Protein AF-A0A933A261-F1 (afdb_monomer)

Sequence (136 aa):
MDALQLHRTLWFLGVGMAVNLIASVWAYAAHLRGRNTLGPYFWALVTLGQAIVLIQVALGVSLILGGLRPKSWLHYLYGGLTFLAMMAQYGLRPGGAVRVMVSKGRGLREPLVLALLCLFLVGLLARAYTTGRVGR

Mean predicted aligned error: 3.9 Å

Radius of gyration: 16.1 Å; Cα contacts (8 Å, |Δi|>4): 147; chains: 1; bounding box: 45×22×48 Å

Secondary structure (DSSP, 8-state):
--HHHHHHHHHHHHHHHHHHHHHHHHHHHHHHTT-SS--HHHHHHHHHHHHHHHHHHHHHHHHHHTT-EESSTHHHHHHHHHHHHHHHHHHTSTT-HHHHHHHTTT---HHHHHHHHHHHHHHHHHHHHHH-SEE-

pLDDT: mean 92.44, std 8.49, range [48.56, 98.81]

Nearest PDB structures (foldseek):
  8tn1-assembly1_B  TM=6.085E-01  e=4.521E-01  synthetic construct
  5j7y-assembly1_BC  TM=5.291E-01  e=1.069E+00  Ovis aries
  7e1v-assembly1_G  TM=5.103E-01  e=2.037E+00  Mycolicibacterium smegmatis MC2 51
  7jrp-assembly1_c  TM=5.506E-01  e=2.149E+00  Vigna radiata

Structure (mmCIF, N/CA/C/O backbone):
data_AF-A0A933A261-F1
#
_entry.id   AF-A0A933A261-F1
#
loop_
_atom_site.group_PDB
_atom_site.id
_atom_site.type_symbol
_atom_site.label_atom_id
_atom_site.label_alt_id
_atom_site.label_comp_id
_atom_site.label_asym_id
_atom_site.label_entity_id
_atom_site.label_seq_id
_atom_site.pdbx_PDB_ins_code
_atom_site.Cartn_x
_atom_site.Cartn_y
_atom_site.Cartn_z
_atom_site.occupancy
_atom_site.B_iso_or_equiv
_atom_site.auth_seq_id
_atom_site.auth_comp_id
_atom_site.auth_asym_id
_atom_site.auth_atom_id
_atom_site.pdbx_PDB_model_num
ATOM 1 N N . MET A 1 1 ? 16.536 1.521 -21.306 1.00 71.12 1 MET A N 1
ATOM 2 C CA . MET A 1 1 ? 16.381 2.018 -19.923 1.00 71.12 1 MET A CA 1
ATOM 3 C C . MET A 1 1 ? 17.743 2.489 -19.459 1.00 71.12 1 MET A C 1
ATOM 5 O O . MET A 1 1 ? 18.676 1.696 -19.523 1.00 71.12 1 MET A O 1
ATOM 9 N N . ASP A 1 2 ? 17.870 3.757 -19.080 1.00 82.06 2 ASP A N 1
ATOM 10 C CA . ASP A 1 2 ? 19.123 4.295 -18.541 1.00 82.06 2 ASP A CA 1
ATOM 11 C C . ASP A 1 2 ? 19.282 3.966 -17.039 1.00 82.06 2 ASP A C 1
ATOM 13 O O . ASP A 1 2 ? 18.360 3.466 -16.381 1.00 82.06 2 ASP A O 1
ATOM 17 N N . ALA A 1 3 ? 20.477 4.208 -16.491 1.00 82.50 3 ALA A N 1
ATOM 18 C CA . ALA A 1 3 ? 20.788 3.906 -15.092 1.00 82.50 3 ALA A CA 1
ATOM 19 C C . ALA A 1 3 ? 19.940 4.730 -14.101 1.00 82.50 3 ALA A C 1
ATOM 21 O O . ALA A 1 3 ? 19.584 4.239 -13.027 1.00 82.50 3 ALA A O 1
ATOM 22 N N . LEU A 1 4 ? 19.572 5.958 -14.474 1.00 83.38 4 LEU A N 1
ATOM 23 C CA . LEU A 1 4 ? 18.785 6.862 -13.639 1.00 83.38 4 LEU A CA 1
ATOM 24 C C . LEU A 1 4 ? 17.337 6.372 -13.494 1.00 83.38 4 LEU A C 1
ATOM 26 O O . LEU A 1 4 ? 16.785 6.355 -12.392 1.00 83.38 4 LEU A O 1
ATOM 30 N N . GLN A 1 5 ? 16.720 5.929 -14.586 1.00 80.81 5 GLN A N 1
ATOM 31 C CA . GLN A 1 5 ? 15.364 5.390 -14.615 1.00 80.81 5 GLN A CA 1
ATOM 32 C C . GLN A 1 5 ? 15.268 4.067 -13.847 1.00 80.81 5 GLN A C 1
ATOM 34 O O . GLN A 1 5 ? 14.297 3.850 -13.112 1.00 80.81 5 GLN A O 1
ATOM 39 N N . LEU A 1 6 ? 16.296 3.217 -13.944 1.00 82.56 6 LEU A N 1
ATOM 40 C CA . LEU A 1 6 ? 16.408 2.010 -13.125 1.00 82.56 6 LEU A CA 1
ATOM 41 C C . LEU A 1 6 ? 16.482 2.357 -11.633 1.00 82.56 6 LEU A C 1
ATOM 43 O O . LEU A 1 6 ? 15.697 1.831 -10.844 1.00 82.56 6 LEU A O 1
ATOM 47 N N . HIS A 1 7 ? 17.386 3.266 -11.257 1.00 85.00 7 HIS A N 1
ATOM 48 C CA . HIS A 1 7 ? 17.560 3.699 -9.871 1.00 85.00 7 HIS A CA 1
ATOM 49 C C . HIS A 1 7 ? 16.259 4.266 -9.286 1.00 85.00 7 HIS A C 1
ATOM 51 O O . HIS A 1 7 ? 15.830 3.837 -8.215 1.00 85.00 7 HIS A O 1
ATOM 57 N N . ARG A 1 8 ? 15.568 5.148 -10.024 1.00 85.75 8 ARG A N 1
ATOM 58 C CA . ARG A 1 8 ? 14.262 5.698 -9.623 1.00 85.75 8 ARG A CA 1
ATOM 59 C C . ARG A 1 8 ? 13.223 4.601 -9.401 1.00 85.75 8 ARG A C 1
ATOM 61 O O . ARG A 1 8 ? 12.540 4.609 -8.382 1.00 85.75 8 ARG A O 1
ATOM 68 N N . THR A 1 9 ? 13.112 3.649 -10.326 1.00 85.12 9 THR A N 1
ATOM 69 C CA . THR A 1 9 ? 12.125 2.560 -10.232 1.00 85.12 9 THR A CA 1
ATOM 70 C C . THR A 1 9 ? 12.384 1.676 -9.013 1.00 85.12 9 THR A C 1
ATOM 72 O O . THR A 1 9 ? 11.455 1.373 -8.264 1.00 85.12 9 THR A O 1
ATOM 75 N N . LEU A 1 10 ? 13.645 1.308 -8.770 1.00 88.38 10 LEU A N 1
ATOM 76 C CA . LEU A 1 10 ? 14.040 0.522 -7.598 1.00 88.38 10 LEU A CA 1
ATOM 77 C C . LEU A 1 10 ? 13.803 1.281 -6.288 1.00 88.38 10 LEU A C 1
ATOM 79 O O . LEU A 1 10 ? 13.337 0.688 -5.316 1.00 88.38 10 LEU A O 1
ATOM 83 N N . TRP A 1 11 ? 14.071 2.588 -6.274 1.00 92.06 11 TRP A N 1
ATOM 84 C CA . TRP A 1 11 ? 13.821 3.437 -5.114 1.00 92.06 11 TRP A CA 1
ATOM 85 C C . TRP A 1 11 ? 12.331 3.484 -4.762 1.00 92.06 11 TRP A C 1
ATOM 87 O O . TRP A 1 11 ? 11.951 3.144 -3.643 1.00 92.06 11 TRP A O 1
ATOM 97 N N . PHE A 1 12 ? 11.464 3.816 -5.725 1.00 92.88 12 PHE A N 1
ATOM 98 C CA . PHE A 1 12 ? 10.016 3.862 -5.489 1.00 92.88 12 PHE A CA 1
ATOM 99 C C . PHE A 1 12 ? 9.433 2.496 -5.117 1.00 92.88 12 PHE A C 1
ATOM 101 O O . PHE A 1 12 ? 8.526 2.435 -4.285 1.00 92.88 12 PHE A O 1
ATOM 108 N N . LEU A 1 13 ? 9.956 1.406 -5.684 1.00 93.12 13 LEU A N 1
ATOM 109 C CA . LEU A 1 13 ? 9.589 0.047 -5.289 1.00 93.12 13 LEU A CA 1
ATOM 110 C C . LEU A 1 13 ? 9.919 -0.210 -3.812 1.00 93.12 13 LEU A C 1
ATOM 112 O O . LEU A 1 13 ? 9.039 -0.613 -3.049 1.00 93.12 13 LEU A O 1
ATOM 116 N N . GLY A 1 14 ? 11.168 0.044 -3.409 1.00 95.56 14 GLY A N 1
ATOM 117 C CA . GLY A 1 14 ? 11.639 -0.191 -2.045 1.00 95.56 14 GLY A CA 1
ATOM 118 C C . GLY A 1 14 ? 10.886 0.649 -1.014 1.00 95.56 14 GLY A C 1
ATOM 119 O O . GLY A 1 14 ? 10.399 0.111 -0.019 1.00 95.56 14 GLY A O 1
ATOM 120 N N . VAL A 1 15 ? 10.706 1.946 -1.283 1.00 96.81 15 VAL A N 1
ATOM 121 C CA . VAL A 1 15 ? 9.936 2.842 -0.405 1.00 96.81 15 VAL A CA 1
ATOM 122 C C . VAL A 1 15 ? 8.471 2.403 -0.336 1.00 96.81 15 VAL A C 1
ATOM 124 O O . VAL A 1 15 ? 7.903 2.343 0.753 1.00 96.81 15 VAL A O 1
ATOM 127 N N . GLY A 1 16 ? 7.862 2.027 -1.466 1.00 97.06 16 GLY A N 1
ATOM 128 C CA . GLY A 1 16 ? 6.486 1.527 -1.502 1.00 97.06 16 GLY A CA 1
ATOM 129 C C . GLY A 1 16 ? 6.295 0.265 -0.657 1.00 97.06 16 GLY A C 1
ATOM 130 O O . GLY A 1 16 ? 5.333 0.177 0.111 1.00 97.06 16 GLY A O 1
ATOM 131 N N . MET A 1 17 ? 7.231 -0.684 -0.739 1.00 97.88 17 MET A N 1
ATOM 132 C CA . MET A 1 17 ? 7.234 -1.878 0.109 1.00 97.88 17 MET A CA 1
ATOM 133 C C . MET A 1 17 ? 7.415 -1.529 1.589 1.00 97.88 17 MET A C 1
ATOM 135 O O . MET A 1 17 ? 6.662 -2.031 2.421 1.00 97.88 17 MET A O 1
ATOM 139 N N . ALA A 1 18 ? 8.369 -0.658 1.924 1.00 98.31 18 ALA A N 1
ATOM 140 C CA . ALA A 1 18 ? 8.639 -0.265 3.305 1.00 98.31 18 ALA A CA 1
ATOM 141 C C . ALA A 1 18 ? 7.425 0.421 3.950 1.00 98.31 18 ALA A C 1
ATOM 143 O O . ALA A 1 18 ? 7.005 0.032 5.038 1.00 98.31 18 ALA A O 1
ATOM 144 N N . VAL A 1 19 ? 6.809 1.383 3.256 1.00 98.38 19 VAL A N 1
ATOM 145 C CA . VAL A 1 19 ? 5.615 2.099 3.733 1.00 98.38 19 VAL A CA 1
ATOM 146 C C . VAL A 1 19 ? 4.460 1.134 4.003 1.00 98.38 19 VAL A C 1
ATOM 148 O O . VAL A 1 19 ? 3.860 1.183 5.077 1.00 98.38 19 VAL A O 1
ATOM 151 N N . ASN A 1 20 ? 4.170 0.221 3.070 1.00 98.50 20 ASN A N 1
ATOM 152 C CA . ASN A 1 20 ? 3.093 -0.754 3.254 1.00 98.50 20 ASN A CA 1
ATOM 153 C C . ASN A 1 20 ? 3.423 -1.783 4.343 1.00 98.50 20 ASN A C 1
ATOM 155 O O . ASN A 1 20 ? 2.534 -2.170 5.097 1.00 98.50 20 ASN A O 1
ATOM 159 N N . LEU A 1 21 ? 4.683 -2.193 4.494 1.00 98.69 21 LEU A N 1
ATOM 160 C CA . LEU A 1 21 ? 5.079 -3.101 5.568 1.00 98.69 21 LEU A CA 1
ATOM 161 C C . LEU A 1 21 ? 4.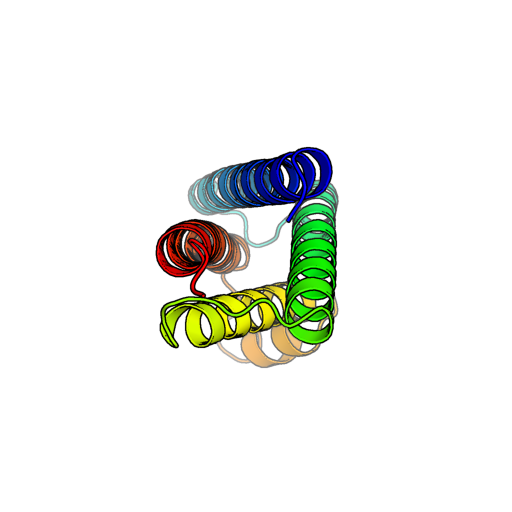927 -2.440 6.945 1.00 98.69 21 LEU A C 1
ATOM 163 O O . LEU A 1 21 ? 4.340 -3.037 7.847 1.00 98.69 21 LEU A O 1
ATOM 167 N N . ILE A 1 22 ? 5.374 -1.189 7.092 1.00 98.75 22 ILE A N 1
ATOM 168 C CA . ILE A 1 22 ? 5.196 -0.406 8.323 1.00 98.75 22 ILE A CA 1
ATOM 169 C C . ILE A 1 22 ? 3.703 -0.241 8.629 1.00 98.75 22 ILE A C 1
ATOM 171 O O . ILE A 1 22 ? 3.277 -0.496 9.756 1.00 98.75 22 ILE A O 1
ATOM 175 N N . ALA A 1 23 ? 2.892 0.120 7.630 1.00 98.69 23 ALA A N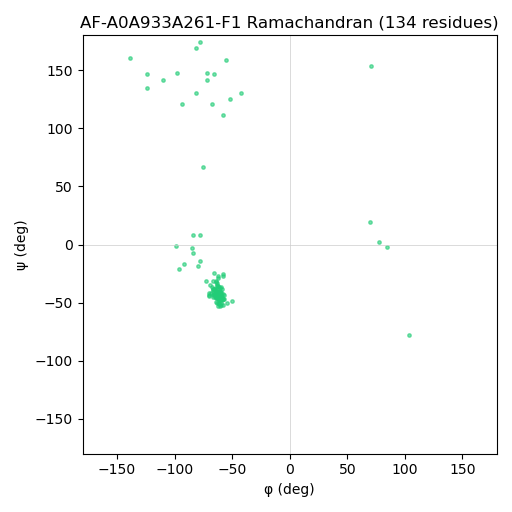 1
ATOM 176 C CA . ALA A 1 23 ? 1.444 0.233 7.790 1.00 98.69 23 ALA A CA 1
ATOM 177 C C . ALA A 1 23 ? 0.809 -1.113 8.182 1.00 98.69 23 ALA A C 1
ATOM 179 O O . ALA A 1 23 ? -0.033 -1.155 9.075 1.00 98.69 23 ALA A O 1
ATOM 180 N N . SER A 1 24 ? 1.242 -2.223 7.582 1.00 98.75 24 SER A N 1
ATOM 181 C CA . SER A 1 24 ? 0.763 -3.563 7.926 1.00 98.75 24 SER A CA 1
ATOM 182 C C . SER A 1 24 ? 1.041 -3.902 9.391 1.00 98.75 24 SER A C 1
ATOM 184 O O . SER A 1 24 ? 0.133 -4.304 10.120 1.00 98.75 24 SER A O 1
ATOM 186 N N . VAL A 1 25 ? 2.284 -3.707 9.840 1.00 98.81 25 VAL A N 1
ATOM 187 C CA . VAL A 1 25 ? 2.694 -3.981 11.225 1.00 98.81 25 VAL A CA 1
ATOM 188 C C . VAL A 1 25 ? 1.945 -3.077 12.204 1.00 98.81 25 VAL A C 1
ATOM 190 O O . VAL A 1 25 ? 1.436 -3.561 13.215 1.00 98.81 25 VAL A O 1
ATOM 193 N N . TRP A 1 26 ? 1.812 -1.784 11.898 1.00 98.69 26 TRP A N 1
ATOM 194 C CA . TRP A 1 26 ? 1.065 -0.845 12.735 1.00 98.69 26 TRP A CA 1
ATOM 195 C C . TRP A 1 26 ? -0.412 -1.247 12.845 1.00 98.69 26 TRP A C 1
ATOM 197 O O . TRP A 1 26 ? -0.939 -1.367 13.955 1.00 98.69 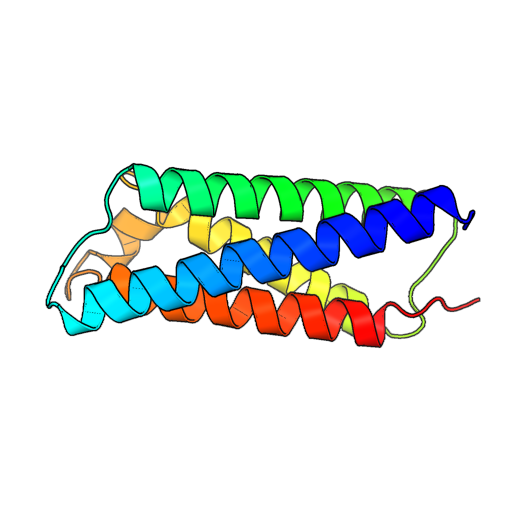26 TRP A O 1
ATOM 207 N N . ALA A 1 27 ? -1.082 -1.506 11.723 1.00 98.50 27 ALA A N 1
ATOM 208 C CA . ALA A 1 27 ? -2.489 -1.889 11.713 1.00 98.50 27 ALA A CA 1
ATOM 209 C C . ALA A 1 27 ? -2.724 -3.211 12.465 1.00 98.50 27 ALA A C 1
ATOM 211 O O . ALA A 1 27 ? -3.655 -3.310 13.266 1.00 98.50 27 ALA A O 1
ATOM 212 N N . TYR A 1 28 ? -1.829 -4.190 12.304 1.00 98.69 28 TYR A N 1
ATOM 213 C CA . TYR A 1 28 ? -1.904 -5.448 13.044 1.00 98.69 28 TYR A CA 1
ATOM 214 C C . TYR A 1 28 ? -1.670 -5.251 14.548 1.00 98.69 28 TYR A C 1
ATOM 216 O O . TYR A 1 28 ? -2.438 -5.751 15.367 1.00 98.69 28 TYR A O 1
ATOM 224 N N . ALA A 1 29 ? -0.685 -4.442 14.945 1.00 98.56 29 ALA A N 1
ATOM 225 C CA . ALA A 1 29 ? -0.468 -4.109 16.352 1.00 98.56 29 ALA A CA 1
ATOM 226 C C . ALA A 1 29 ? -1.676 -3.374 16.966 1.00 98.56 29 ALA A C 1
ATOM 228 O O . ALA A 1 29 ? -2.026 -3.611 18.121 1.00 98.56 29 ALA A O 1
ATOM 229 N N . ALA A 1 30 ? -2.344 -2.501 16.206 1.00 98.25 30 ALA A N 1
ATOM 230 C CA . ALA A 1 30 ? -3.583 -1.855 16.633 1.00 98.25 30 ALA A CA 1
ATOM 231 C C . ALA A 1 30 ? -4.737 -2.862 16.786 1.00 98.25 30 ALA A C 1
ATOM 233 O O . ALA A 1 30 ? -5.504 -2.750 17.744 1.00 98.25 30 ALA A O 1
ATOM 234 N N . HIS A 1 31 ? -4.822 -3.858 15.897 1.00 97.94 31 HIS A N 1
ATOM 235 C CA . HIS A 1 31 ? -5.776 -4.962 16.010 1.00 97.94 31 HIS A CA 1
ATOM 236 C C . HIS A 1 31 ? -5.567 -5.764 17.302 1.00 97.94 31 HIS A C 1
ATOM 238 O O . HIS A 1 31 ? -6.523 -5.964 18.047 1.00 97.94 31 HIS A O 1
ATOM 244 N N . LEU A 1 32 ? -4.321 -6.143 17.612 1.00 98.06 32 LEU A N 1
ATOM 245 C CA . LEU A 1 32 ? -3.979 -6.866 18.846 1.00 98.06 32 LEU A CA 1
ATOM 246 C C . LEU A 1 32 ? -4.291 -6.060 20.118 1.00 98.06 32 LEU A C 1
ATOM 248 O O . LEU A 1 32 ? -4.575 -6.635 21.161 1.00 98.06 32 LEU A O 1
ATOM 252 N N . ARG A 1 33 ? -4.284 -4.725 20.029 1.00 97.50 33 ARG A N 1
ATOM 253 C CA . ARG A 1 33 ? -4.685 -3.813 21.116 1.00 97.50 33 ARG A CA 1
ATOM 254 C C . ARG A 1 33 ? -6.200 -3.571 21.187 1.00 97.50 33 ARG A C 1
ATOM 256 O O . ARG A 1 33 ? -6.626 -2.668 21.901 1.00 97.50 33 ARG A O 1
ATOM 263 N N . GLY A 1 34 ? -7.009 -4.301 20.416 1.00 95.50 34 GLY A N 1
ATOM 264 C CA . GLY A 1 34 ? -8.470 -4.180 20.423 1.00 95.50 34 GLY A CA 1
ATOM 265 C C . GLY A 1 34 ? -9.004 -2.871 19.834 1.00 95.50 34 GLY A C 1
ATOM 266 O O . GLY A 1 34 ? -10.141 -2.493 20.111 1.00 95.50 34 GLY A O 1
ATOM 267 N N . ARG A 1 35 ? -8.208 -2.142 19.036 1.00 94.62 35 ARG A N 1
ATOM 268 C CA . ARG A 1 35 ? -8.692 -0.915 18.388 1.00 94.62 35 ARG A CA 1
ATOM 269 C C . ARG A 1 35 ? -9.676 -1.256 17.273 1.00 94.62 35 ARG A C 1
ATOM 271 O O . ARG A 1 35 ? -9.461 -2.195 16.512 1.00 94.62 35 ARG A O 1
ATOM 278 N N . ASN A 1 36 ? -10.714 -0.434 17.141 1.00 91.19 36 ASN A N 1
ATOM 279 C CA . ASN A 1 36 ? -11.719 -0.572 16.084 1.00 91.19 36 ASN A CA 1
ATOM 280 C C . ASN A 1 36 ? -11.447 0.326 14.870 1.00 91.19 36 ASN A C 1
ATOM 282 O O . ASN A 1 36 ? -11.937 0.037 13.784 1.00 91.19 36 ASN A O 1
ATOM 286 N N . THR A 1 37 ? -10.662 1.394 15.035 1.00 94.19 37 THR A N 1
ATOM 287 C CA . THR A 1 37 ? -10.356 2.378 13.986 1.00 94.19 37 THR A CA 1
ATOM 288 C C . THR A 1 37 ? -8.886 2.795 14.020 1.00 94.19 37 THR A C 1
ATOM 290 O O . THR A 1 37 ? -8.192 2.606 15.029 1.00 94.19 37 THR A O 1
ATOM 293 N N . LEU A 1 38 ? -8.396 3.353 12.911 1.00 96.75 38 LEU A N 1
ATOM 294 C CA . LEU A 1 38 ? -7.040 3.882 12.790 1.00 96.75 38 LEU A CA 1
ATOM 295 C C . LEU A 1 38 ? -7.058 5.410 12.694 1.00 96.75 38 LEU A C 1
ATOM 297 O O . LEU A 1 38 ? -7.938 6.014 12.084 1.00 96.75 38 LEU A O 1
ATOM 301 N N . GLY A 1 39 ? -6.080 6.037 13.348 1.00 96.88 39 GLY A N 1
ATOM 302 C CA . GLY A 1 39 ? -5.990 7.491 13.463 1.00 96.88 39 GLY A CA 1
ATOM 303 C C . GLY A 1 39 ? -5.463 8.187 12.200 1.00 96.88 39 GLY A C 1
ATOM 304 O O . GLY A 1 39 ? -5.001 7.530 11.263 1.00 96.88 39 GLY A O 1
ATOM 305 N N . PRO A 1 40 ? -5.456 9.530 12.184 1.00 97.00 40 PRO A N 1
ATOM 306 C CA . PRO A 1 40 ? -5.069 10.323 11.014 1.00 97.00 40 PRO A CA 1
ATOM 307 C C . PRO A 1 40 ? -3.629 10.067 10.545 1.00 97.00 40 PRO A C 1
ATOM 309 O O . PRO A 1 40 ? -3.391 9.982 9.345 1.00 97.00 40 PRO A O 1
ATOM 312 N N . TYR A 1 41 ? -2.676 9.860 11.461 1.00 98.06 41 TYR A N 1
ATOM 313 C CA . TYR A 1 41 ? -1.279 9.571 11.101 1.00 98.06 41 TYR A CA 1
ATOM 314 C C . TYR A 1 41 ? -1.114 8.260 10.328 1.00 98.06 41 TYR A C 1
ATOM 316 O O . TYR A 1 41 ? -0.308 8.177 9.404 1.00 98.06 41 TYR A O 1
ATOM 324 N N . PHE A 1 42 ? -1.911 7.245 10.667 1.00 98.38 42 PHE A N 1
ATOM 325 C CA . PHE A 1 42 ? -1.925 5.996 9.917 1.00 98.38 42 PHE A CA 1
ATOM 326 C C . PHE A 1 42 ? -2.431 6.233 8.488 1.00 98.38 42 PHE A C 1
ATOM 328 O O . PHE A 1 42 ? -1.834 5.768 7.518 1.00 98.38 42 PHE A O 1
ATOM 335 N N . TRP A 1 43 ? -3.513 6.999 8.345 1.00 98.19 43 TRP A N 1
ATOM 336 C CA . TRP A 1 43 ? -4.079 7.319 7.037 1.00 98.19 43 TRP A CA 1
ATOM 337 C C . TRP A 1 43 ? -3.159 8.206 6.190 1.00 98.19 43 TRP A C 1
ATOM 339 O O . TRP A 1 43 ? -3.113 8.030 4.972 1.00 98.19 43 TRP A O 1
ATOM 349 N N . ALA A 1 44 ? -2.367 9.086 6.808 1.00 98.25 44 ALA A N 1
ATOM 350 C CA . ALA A 1 44 ? -1.312 9.827 6.119 1.00 98.25 44 ALA A CA 1
ATOM 351 C C . ALA A 1 44 ? -0.238 8.881 5.548 1.00 98.25 44 ALA A C 1
ATOM 353 O O . ALA A 1 44 ? 0.154 9.025 4.390 1.00 98.25 44 ALA A O 1
ATOM 354 N N . LEU A 1 45 ? 0.173 7.862 6.314 1.00 98.38 45 LEU A N 1
ATOM 355 C CA . LEU A 1 45 ? 1.117 6.839 5.852 1.00 98.38 45 LEU A CA 1
ATOM 356 C C . LEU A 1 45 ? 0.551 6.013 4.683 1.00 98.38 45 LEU A C 1
ATOM 358 O O . LEU A 1 45 ? 1.245 5.799 3.690 1.00 98.38 45 LEU A O 1
ATOM 362 N N . VAL A 1 46 ? -0.716 5.591 4.757 1.00 98.25 46 VAL A N 1
ATOM 363 C CA . VAL A 1 46 ? -1.385 4.898 3.640 1.00 98.25 46 VAL A CA 1
ATOM 364 C C . VAL A 1 46 ? -1.474 5.797 2.407 1.00 98.25 46 VAL A C 1
ATOM 366 O O . VAL A 1 46 ? -1.171 5.344 1.307 1.00 98.25 46 VAL A O 1
ATOM 369 N N . THR A 1 47 ? -1.817 7.075 2.579 1.00 98.31 47 THR A N 1
ATOM 370 C CA . THR A 1 47 ? -1.886 8.051 1.477 1.00 98.31 47 THR A CA 1
ATOM 371 C C . THR A 1 47 ? -0.527 8.221 0.792 1.00 98.31 47 THR A C 1
ATOM 373 O O . THR A 1 47 ? -0.457 8.242 -0.437 1.00 98.31 47 THR A O 1
ATOM 376 N N . LEU A 1 48 ? 0.568 8.260 1.560 1.00 98.12 48 LEU A N 1
ATOM 377 C CA . LEU A 1 48 ? 1.925 8.249 1.007 1.00 98.12 48 LEU A CA 1
ATOM 378 C C . LEU A 1 48 ? 2.183 6.976 0.182 1.00 98.12 48 LEU A C 1
ATOM 380 O O . LEU A 1 48 ? 2.687 7.058 -0.939 1.00 98.12 48 LEU A O 1
ATOM 384 N N . GLY A 1 49 ? 1.793 5.809 0.702 1.00 97.81 49 GLY A N 1
ATOM 385 C CA . GLY A 1 49 ? 1.890 4.535 -0.016 1.00 97.81 49 GLY A CA 1
ATOM 386 C C . GLY A 1 49 ? 1.126 4.542 -1.344 1.00 97.81 49 GLY A C 1
ATOM 387 O O . GLY A 1 49 ? 1.656 4.101 -2.363 1.00 97.81 49 GLY A O 1
ATOM 388 N N . GLN A 1 50 ? -0.082 5.107 -1.360 1.00 98.31 50 GLN A N 1
ATOM 389 C CA . GLN A 1 50 ? -0.897 5.259 -2.569 1.00 98.31 50 GLN A CA 1
ATOM 390 C C . GLN A 1 50 ? -0.238 6.184 -3.596 1.00 98.31 50 GLN A C 1
ATOM 392 O O . GLN A 1 50 ? -0.184 5.845 -4.777 1.00 98.31 50 GLN A O 1
ATOM 397 N N . ALA A 1 51 ? 0.312 7.319 -3.158 1.00 98.19 51 ALA A N 1
ATOM 398 C CA . ALA A 1 51 ? 1.036 8.231 -4.040 1.00 98.19 51 ALA A CA 1
ATOM 399 C C . ALA A 1 51 ? 2.242 7.542 -4.703 1.00 98.19 51 ALA A C 1
ATOM 401 O O . ALA A 1 51 ? 2.461 7.692 -5.904 1.00 98.19 51 ALA A O 1
ATOM 402 N N . ILE A 1 52 ? 2.981 6.721 -3.951 1.00 97.62 52 ILE A N 1
ATOM 403 C CA . ILE A 1 52 ? 4.099 5.934 -4.490 1.00 97.62 52 ILE A CA 1
ATOM 404 C C . ILE A 1 52 ? 3.614 4.919 -5.533 1.00 97.62 52 ILE A C 1
ATOM 406 O O . ILE A 1 52 ? 4.231 4.799 -6.591 1.00 97.62 52 ILE A O 1
ATOM 410 N N . VAL A 1 53 ? 2.508 4.211 -5.278 1.00 97.00 53 VAL A N 1
ATOM 411 C CA . VAL A 1 53 ? 1.930 3.271 -6.255 1.00 97.00 53 VAL A CA 1
ATOM 412 C C . VAL A 1 53 ? 1.494 4.002 -7.528 1.00 97.00 53 VAL A C 1
ATOM 414 O O . VAL A 1 53 ? 1.796 3.529 -8.622 1.00 97.00 53 VAL A O 1
ATOM 417 N N . LEU A 1 54 ? 0.864 5.176 -7.421 1.00 97.31 54 LEU A N 1
ATOM 418 C CA . LEU A 1 54 ? 0.508 5.995 -8.588 1.00 97.31 54 LEU A CA 1
ATOM 419 C C . LEU A 1 54 ? 1.739 6.404 -9.406 1.00 97.31 54 LEU A C 1
ATOM 421 O O . LEU A 1 54 ? 1.720 6.298 -10.634 1.00 97.31 54 LEU A O 1
ATOM 425 N N . ILE A 1 55 ? 2.824 6.810 -8.741 1.00 96.31 55 ILE A N 1
ATOM 426 C CA . ILE A 1 55 ? 4.098 7.111 -9.408 1.00 96.31 55 ILE A CA 1
ATOM 427 C C . ILE A 1 55 ? 4.624 5.870 -10.140 1.00 96.31 55 ILE A C 1
ATOM 429 O O . ILE A 1 55 ? 5.044 5.978 -11.291 1.00 96.31 55 ILE A O 1
ATOM 433 N N . GLN A 1 56 ? 4.570 4.687 -9.524 1.00 94.19 56 GLN A N 1
ATOM 434 C CA . GLN A 1 56 ? 4.995 3.444 -10.177 1.00 94.19 56 GLN A CA 1
ATOM 435 C C . GLN A 1 56 ? 4.134 3.094 -11.396 1.00 94.19 56 GLN A C 1
ATOM 437 O O . GLN A 1 56 ? 4.680 2.678 -12.416 1.00 94.19 56 GLN A O 1
ATOM 442 N N . VAL A 1 57 ? 2.814 3.299 -11.329 1.00 94.56 57 VAL A N 1
ATOM 443 C CA . VAL A 1 57 ? 1.916 3.105 -12.479 1.00 94.56 57 VAL A CA 1
ATOM 444 C C . VAL A 1 57 ? 2.289 4.059 -13.613 1.00 94.56 57 VAL A C 1
ATOM 446 O O . VAL A 1 57 ? 2.443 3.614 -14.748 1.00 94.56 57 VAL A O 1
ATOM 449 N N . ALA A 1 58 ? 2.509 5.342 -13.317 1.00 94.81 58 ALA A N 1
ATOM 450 C CA . ALA A 1 58 ? 2.930 6.321 -14.320 1.00 94.81 58 ALA A CA 1
ATOM 451 C C . ALA A 1 58 ? 4.279 5.949 -14.960 1.00 94.81 58 ALA A C 1
ATOM 453 O O . ALA A 1 58 ? 4.419 5.997 -16.184 1.00 94.81 58 ALA A O 1
ATOM 454 N N . LEU A 1 59 ? 5.253 5.514 -14.152 1.00 92.50 59 LEU A N 1
ATOM 455 C CA . LEU A 1 59 ? 6.537 5.010 -14.643 1.00 92.50 59 LEU A CA 1
ATOM 456 C C . LEU A 1 59 ? 6.350 3.780 -15.544 1.00 92.50 59 LEU A C 1
ATOM 458 O O . LEU A 1 59 ? 6.885 3.759 -16.652 1.00 92.50 59 LEU A O 1
ATOM 462 N N . GLY A 1 60 ? 5.547 2.798 -15.128 1.00 90.88 60 GLY A N 1
ATOM 463 C CA . GLY A 1 60 ? 5.233 1.610 -15.928 1.00 90.88 60 GLY A CA 1
ATOM 464 C C . GLY A 1 60 ? 4.580 1.951 -17.270 1.00 90.88 60 GLY A C 1
ATOM 465 O O . GLY A 1 60 ? 5.011 1.451 -18.307 1.00 90.88 60 GLY A O 1
ATOM 466 N N . VAL A 1 61 ? 3.603 2.861 -17.275 1.00 92.69 61 VAL A N 1
ATOM 467 C CA . VAL A 1 61 ? 2.955 3.342 -18.506 1.00 92.69 61 VAL A CA 1
ATOM 468 C C . VAL A 1 61 ? 3.964 4.046 -19.414 1.00 92.69 61 VAL A C 1
ATOM 470 O O . VAL A 1 61 ? 4.017 3.741 -20.603 1.00 92.69 61 VAL A O 1
ATOM 473 N N . SER A 1 62 ? 4.816 4.926 -18.875 1.00 91.81 62 SER A N 1
ATOM 474 C CA . SER A 1 62 ? 5.850 5.599 -19.675 1.00 91.81 62 SER A CA 1
ATOM 475 C C . SER A 1 62 ? 6.834 4.622 -20.330 1.00 91.81 62 SER A C 1
ATOM 477 O O . SER A 1 62 ? 7.226 4.828 -21.476 1.00 91.81 62 SER A O 1
ATOM 479 N N . LEU A 1 63 ? 7.190 3.529 -19.643 1.00 90.00 63 LEU A N 1
ATOM 480 C CA . LEU A 1 63 ? 8.057 2.485 -20.193 1.00 90.00 63 LEU A CA 1
ATOM 481 C C . LEU A 1 63 ? 7.377 1.759 -21.362 1.00 90.00 63 LEU A C 1
ATOM 483 O O . LEU A 1 63 ? 8.012 1.555 -22.395 1.00 90.00 63 LEU A O 1
ATOM 487 N N . ILE A 1 64 ? 6.085 1.442 -21.228 1.00 90.31 64 ILE A N 1
ATOM 488 C CA . ILE A 1 64 ? 5.286 0.804 -22.285 1.00 90.31 64 ILE A CA 1
ATOM 489 C C . ILE A 1 64 ? 5.165 1.716 -23.511 1.00 90.31 64 ILE A C 1
ATOM 491 O O . ILE A 1 64 ? 5.348 1.250 -24.636 1.00 90.31 64 ILE A O 1
ATOM 495 N N . LEU A 1 65 ? 4.900 3.010 -23.305 1.00 91.94 65 LEU A N 1
ATOM 496 C CA . LEU A 1 65 ? 4.849 4.003 -24.386 1.00 91.94 65 LEU A CA 1
ATOM 497 C C . LEU A 1 65 ? 6.213 4.182 -25.071 1.00 91.94 65 LEU A C 1
ATOM 499 O O . LEU A 1 65 ? 6.264 4.418 -26.273 1.00 91.94 65 LEU A O 1
ATOM 503 N N . GLY A 1 66 ? 7.311 4.003 -24.331 1.00 89.62 66 GLY A N 1
ATOM 504 C CA . GLY A 1 66 ? 8.679 3.952 -24.858 1.00 89.62 66 GLY A CA 1
ATOM 505 C C . GLY A 1 66 ? 9.067 2.621 -25.516 1.00 89.62 66 GLY A C 1
ATOM 506 O O . GLY A 1 66 ? 10.240 2.419 -25.821 1.00 89.62 66 GLY A O 1
ATOM 507 N N . GLY A 1 67 ? 8.118 1.698 -25.703 1.00 89.69 67 GLY A N 1
ATOM 508 C CA . GLY A 1 67 ? 8.325 0.412 -26.375 1.00 89.69 67 GLY A CA 1
ATOM 509 C C . GLY A 1 67 ? 8.867 -0.711 -25.487 1.00 89.69 67 GLY A C 1
ATOM 510 O O . GLY A 1 67 ? 8.982 -1.842 -25.955 1.00 89.69 67 GLY A O 1
ATOM 511 N N . LEU A 1 68 ? 9.161 -0.453 -24.209 1.00 88.31 68 LEU A N 1
ATOM 512 C CA . LEU A 1 68 ? 9.653 -1.477 -23.287 1.00 88.31 68 LEU A CA 1
ATOM 513 C C . LEU A 1 68 ? 8.494 -2.303 -22.738 1.00 88.31 68 LEU A C 1
ATOM 515 O O . LEU A 1 68 ? 7.516 -1.763 -22.217 1.00 88.31 68 LEU A O 1
ATOM 519 N N . ARG A 1 69 ? 8.623 -3.630 -22.804 1.00 88.12 69 ARG A N 1
ATOM 520 C CA . ARG A 1 69 ? 7.603 -4.554 -22.302 1.00 88.12 69 ARG A CA 1
ATOM 521 C C . ARG A 1 69 ? 8.176 -5.537 -21.273 1.00 88.12 69 ARG A C 1
ATOM 523 O O . ARG A 1 69 ? 9.339 -5.941 -21.351 1.00 88.12 69 ARG A O 1
ATOM 530 N N . PRO A 1 70 ? 7.379 -5.936 -20.269 1.00 87.06 70 PRO A N 1
ATOM 531 C CA . PRO A 1 70 ? 7.751 -7.009 -19.357 1.00 87.06 70 PRO A CA 1
ATOM 532 C C . PRO A 1 70 ? 7.827 -8.357 -20.094 1.00 87.06 70 PRO A C 1
ATOM 534 O O . PRO A 1 70 ? 7.023 -8.632 -20.981 1.00 87.06 70 PRO A O 1
ATOM 537 N N . LYS A 1 71 ? 8.749 -9.238 -19.672 1.00 84.19 71 LYS A N 1
ATOM 538 C CA . LYS A 1 71 ? 8.894 -10.608 -20.221 1.00 84.19 71 LYS A CA 1
ATOM 539 C C . LYS A 1 71 ? 7.669 -11.488 -20.006 1.00 84.19 71 LYS A C 1
ATOM 541 O O . LYS A 1 71 ? 7.463 -12.449 -20.736 1.00 84.19 71 LYS A O 1
ATOM 546 N N . SER A 1 72 ? 6.922 -11.226 -18.940 1.00 90.06 72 SER A N 1
ATOM 547 C CA . SER A 1 72 ? 5.833 -12.079 -18.489 1.00 90.06 72 SER A CA 1
ATOM 548 C C . SER A 1 72 ? 4.543 -11.283 -18.402 1.00 90.06 72 SER A C 1
ATOM 550 O O . SER A 1 72 ? 4.512 -10.206 -17.804 1.00 90.06 72 SER A O 1
ATOM 552 N N . TRP A 1 73 ? 3.456 -11.862 -18.917 1.00 91.50 73 TRP A N 1
ATOM 553 C CA . TRP A 1 73 ? 2.109 -11.307 -18.775 1.00 91.50 73 TRP A CA 1
ATOM 554 C C . TRP A 1 73 ? 1.700 -11.140 -17.301 1.00 91.50 73 TRP A C 1
ATOM 556 O O . TRP A 1 73 ? 0.908 -10.257 -16.973 1.00 91.50 73 TRP A O 1
ATOM 566 N N . LEU A 1 74 ? 2.299 -11.931 -16.398 1.00 94.12 74 LEU A N 1
ATOM 567 C CA . LEU A 1 74 ? 2.087 -11.840 -14.955 1.00 94.12 74 LEU A CA 1
ATOM 568 C C . LEU A 1 74 ? 2.437 -10.457 -14.391 1.00 94.12 74 LEU A C 1
ATOM 570 O O . LEU A 1 74 ? 1.848 -10.054 -13.393 1.00 94.12 74 LEU A O 1
ATOM 574 N 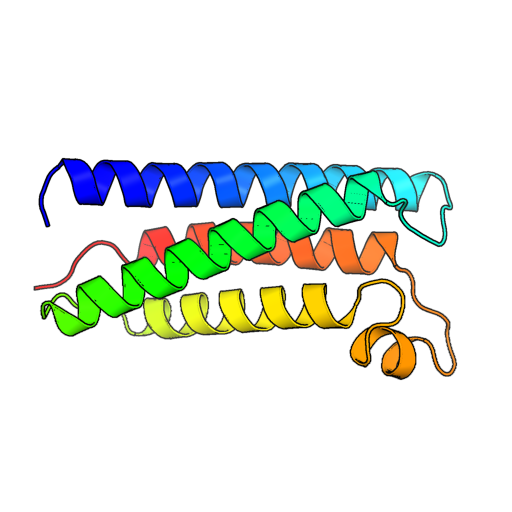N . HIS A 1 75 ? 3.343 -9.705 -15.026 1.00 94.19 75 HIS A N 1
ATOM 575 C CA . HIS A 1 75 ? 3.637 -8.336 -14.605 1.00 94.19 75 HIS A CA 1
ATOM 576 C C . HIS A 1 75 ? 2.397 -7.437 -14.701 1.00 94.19 75 HIS A C 1
ATOM 578 O O . HIS A 1 75 ? 2.117 -6.682 -13.773 1.00 94.19 75 HIS A O 1
ATOM 584 N N . TYR A 1 76 ? 1.615 -7.564 -15.779 1.00 94.31 76 TYR A N 1
ATOM 585 C CA . TYR A 1 76 ? 0.373 -6.805 -15.942 1.00 94.31 76 TYR A CA 1
ATOM 586 C C . TYR A 1 76 ? -0.680 -7.226 -14.918 1.00 94.31 76 TYR A C 1
ATOM 588 O O . TYR A 1 76 ? -1.343 -6.366 -14.344 1.00 94.31 76 TYR A O 1
ATOM 596 N N . LEU A 1 77 ? -0.793 -8.530 -14.637 1.00 95.62 77 LEU A N 1
ATOM 597 C CA . LEU A 1 77 ? -1.694 -9.038 -13.601 1.00 95.62 77 LEU A CA 1
ATOM 598 C C . LEU A 1 77 ? -1.337 -8.459 -12.225 1.00 95.62 77 LEU A C 1
ATOM 600 O O . LEU A 1 77 ? -2.195 -7.890 -11.554 1.00 95.62 77 LEU A O 1
ATOM 604 N N . TYR A 1 78 ? -0.074 -8.566 -11.807 1.00 95.94 78 TYR A N 1
ATOM 605 C CA . TYR A 1 78 ? 0.357 -8.068 -10.499 1.00 95.94 78 TYR A CA 1
ATOM 606 C C . TYR A 1 78 ? 0.307 -6.538 -10.414 1.00 95.94 78 TYR A C 1
ATOM 608 O O . TYR A 1 78 ? -0.090 -6.008 -9.377 1.00 95.94 78 TYR A O 1
ATOM 616 N N . GLY A 1 79 ? 0.630 -5.822 -11.494 1.00 94.88 79 GLY A N 1
ATOM 617 C CA . GLY A 1 79 ? 0.471 -4.368 -11.574 1.00 94.88 79 GLY A CA 1
ATOM 618 C C . GLY A 1 79 ? -0.993 -3.936 -11.448 1.00 94.88 79 GLY A C 1
ATOM 619 O O . GLY A 1 79 ? -1.314 -3.069 -10.634 1.00 94.88 79 GLY A O 1
ATOM 620 N N . GLY A 1 80 ? -1.900 -4.600 -12.170 1.00 96.75 80 GLY A N 1
ATOM 621 C CA . GLY A 1 80 ? -3.341 -4.357 -12.082 1.00 96.75 80 GLY A CA 1
ATOM 622 C C . GLY A 1 80 ? -3.902 -4.649 -10.689 1.00 96.75 80 GLY A C 1
ATOM 623 O O . GLY A 1 80 ? -4.600 -3.813 -10.119 1.00 96.75 80 GLY A O 1
ATOM 624 N N . LEU A 1 81 ? -3.533 -5.784 -10.086 1.00 97.81 81 LEU A N 1
ATOM 625 C CA . LEU A 1 81 ? -3.923 -6.112 -8.711 1.00 97.81 81 LEU A CA 1
ATOM 626 C C . LEU A 1 81 ? -3.369 -5.104 -7.694 1.00 97.81 81 LEU A C 1
ATOM 628 O O . LEU A 1 81 ? -4.064 -4.774 -6.735 1.00 97.81 81 LEU A O 1
ATOM 632 N N . THR A 1 82 ? -2.159 -4.576 -7.911 1.00 97.81 82 THR A N 1
ATOM 633 C CA . THR A 1 82 ? -1.570 -3.534 -7.049 1.00 97.81 82 THR A CA 1
ATOM 634 C C . THR A 1 82 ? -2.411 -2.262 -7.107 1.00 97.81 82 THR A C 1
ATOM 636 O O . THR A 1 82 ? -2.771 -1.706 -6.069 1.00 97.81 82 THR A O 1
ATOM 639 N N . PHE A 1 83 ? -2.794 -1.832 -8.311 1.00 97.62 83 PHE A N 1
ATOM 640 C CA . PHE A 1 83 ? -3.654 -0.665 -8.497 1.00 97.62 83 PHE A CA 1
ATOM 641 C C . PHE A 1 83 ? -5.053 -0.867 -7.889 1.00 97.62 83 PHE A C 1
ATOM 643 O O . PHE A 1 83 ? -5.564 0.019 -7.204 1.00 97.62 83 PHE A O 1
ATOM 650 N N . LEU A 1 84 ? -5.654 -2.048 -8.058 1.00 98.00 84 LEU A N 1
ATOM 651 C CA . LEU A 1 84 ? -6.948 -2.375 -7.449 1.00 98.00 84 LEU A CA 1
ATOM 652 C C . LEU A 1 84 ? -6.881 -2.404 -5.915 1.00 98.00 84 LEU A C 1
ATOM 654 O O . LEU A 1 84 ? -7.769 -1.867 -5.255 1.00 98.00 84 LEU A O 1
ATOM 658 N N . ALA A 1 85 ? -5.824 -2.971 -5.332 1.00 97.81 85 ALA A N 1
ATOM 659 C CA . ALA A 1 85 ? -5.624 -2.971 -3.883 1.00 97.81 85 ALA A CA 1
ATOM 660 C C . ALA A 1 85 ? -5.420 -1.545 -3.332 1.00 97.81 85 ALA A C 1
ATOM 662 O O . ALA A 1 85 ? -5.977 -1.200 -2.288 1.00 97.81 85 ALA A O 1
ATOM 663 N N . MET A 1 86 ? -4.706 -0.686 -4.064 1.00 97.69 86 MET A N 1
ATOM 664 C CA . MET A 1 86 ? -4.579 0.742 -3.750 1.00 97.69 86 MET A CA 1
ATOM 665 C C . MET A 1 86 ? -5.941 1.462 -3.792 1.00 97.69 86 MET A C 1
ATOM 667 O O . MET A 1 86 ? -6.261 2.245 -2.893 1.00 97.69 86 MET A O 1
ATOM 671 N N . MET A 1 87 ? -6.776 1.171 -4.794 1.00 98.12 87 MET A N 1
ATOM 672 C CA . MET A 1 87 ? -8.151 1.684 -4.883 1.00 98.12 87 MET A CA 1
ATOM 673 C C . MET A 1 87 ? -9.033 1.185 -3.734 1.00 98.12 87 MET A C 1
ATOM 675 O O . MET A 1 87 ? -9.814 1.959 -3.178 1.00 98.12 87 MET A O 1
ATOM 679 N N . ALA A 1 88 ? -8.867 -0.069 -3.31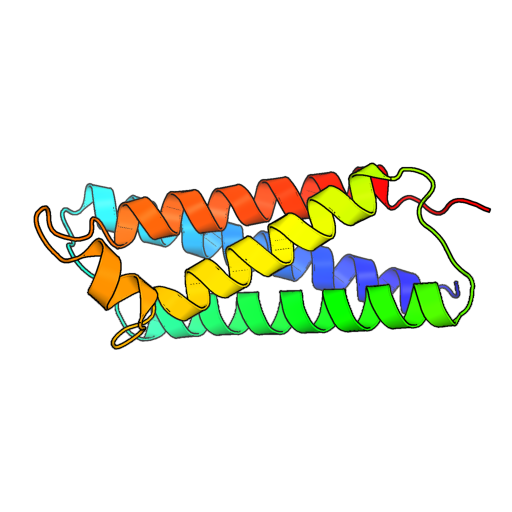1 1.00 97.06 88 ALA A N 1
ATOM 680 C CA . ALA A 1 88 ? -9.542 -0.596 -2.130 1.00 97.06 88 ALA A CA 1
ATOM 681 C C . ALA A 1 88 ? -9.121 0.158 -0.856 1.00 97.06 88 ALA A C 1
ATOM 683 O O . ALA A 1 88 ? -9.991 0.574 -0.091 1.00 97.06 88 ALA A O 1
ATOM 684 N N . GLN A 1 89 ? -7.822 0.428 -0.656 1.00 97.06 89 GLN A N 1
ATOM 685 C CA . GLN A 1 89 ? -7.353 1.273 0.456 1.00 97.06 89 GLN A CA 1
ATOM 686 C C . GLN A 1 89 ? -8.003 2.664 0.412 1.00 97.06 89 GLN A C 1
ATOM 688 O O . GLN A 1 89 ? -8.455 3.167 1.440 1.00 97.06 89 GLN A O 1
ATOM 693 N N . TYR A 1 90 ? -8.089 3.276 -0.773 1.00 97.69 90 TYR A N 1
ATOM 694 C CA . TYR A 1 90 ? -8.697 4.597 -0.950 1.00 97.69 90 TYR A CA 1
ATOM 695 C C . TYR A 1 90 ? -10.186 4.580 -0.599 1.00 97.69 90 TYR A C 1
ATOM 697 O O . TYR A 1 90 ? -10.664 5.442 0.135 1.00 97.69 90 TYR A O 1
ATOM 705 N N . GLY A 1 91 ? -10.919 3.568 -1.063 1.00 96.94 91 GLY A N 1
ATOM 706 C CA . GLY A 1 91 ? -12.332 3.394 -0.742 1.00 96.94 91 GLY A CA 1
ATOM 707 C C . GLY A 1 91 ? -12.597 3.098 0.739 1.00 96.94 91 GLY A C 1
ATOM 708 O O . GLY A 1 91 ? -13.697 3.377 1.220 1.00 96.94 91 GLY A O 1
ATOM 709 N N . LEU A 1 92 ? -11.616 2.543 1.458 1.00 95.94 92 LEU A N 1
ATOM 710 C CA . LEU A 1 92 ? -11.704 2.214 2.884 1.00 95.94 92 LEU A CA 1
ATOM 711 C C . LEU A 1 92 ? -11.391 3.392 3.819 1.00 95.94 92 LEU A C 1
ATOM 713 O O . LEU A 1 92 ? -11.593 3.270 5.032 1.00 95.94 92 LEU A O 1
ATOM 717 N N . ARG A 1 93 ? -10.927 4.529 3.286 1.00 95.31 93 ARG A N 1
ATOM 718 C CA . ARG A 1 93 ? -10.654 5.737 4.079 1.00 95.31 93 ARG A CA 1
ATOM 719 C C . ARG A 1 93 ? -11.880 6.192 4.882 1.00 95.31 93 ARG A C 1
ATOM 721 O O . ARG A 1 93 ? -13.011 5.848 4.521 1.00 95.31 93 ARG A O 1
ATOM 728 N N . PRO A 1 94 ? -11.709 6.985 5.955 1.00 92.56 94 PRO A N 1
ATOM 729 C CA . PRO A 1 94 ? -12.834 7.594 6.659 1.00 92.56 94 PRO A CA 1
ATOM 730 C C . PRO A 1 94 ? -13.754 8.337 5.674 1.00 92.56 94 PRO A C 1
ATOM 732 O O . PRO A 1 94 ? -13.287 9.147 4.880 1.00 92.56 94 PRO A O 1
ATOM 735 N N . GLY A 1 95 ? -15.048 7.999 5.670 1.00 89.94 95 GLY A N 1
ATOM 736 C CA . GLY A 1 95 ? -16.034 8.538 4.719 1.00 89.94 95 GLY A CA 1
ATOM 737 C C . GLY A 1 95 ? -16.002 7.944 3.299 1.00 89.94 95 GLY A C 1
ATOM 738 O O . GLY A 1 95 ? -16.766 8.378 2.443 1.00 89.94 95 GLY A O 1
ATOM 739 N N . GLY A 1 96 ? -15.144 6.961 3.015 1.00 94.00 96 GLY A N 1
ATOM 740 C CA . GLY A 1 96 ? -15.054 6.320 1.702 1.00 94.00 96 GLY A CA 1
ATOM 741 C C . GLY A 1 96 ? -16.240 5.399 1.382 1.00 94.00 96 GLY A C 1
ATOM 742 O O . GLY A 1 96 ? -16.805 4.746 2.261 1.00 94.00 96 GLY A O 1
ATOM 743 N N . ALA A 1 97 ? -16.607 5.312 0.100 1.00 91.25 97 ALA A N 1
ATOM 744 C CA . ALA A 1 97 ? -17.769 4.539 -0.351 1.00 91.25 97 ALA A CA 1
ATOM 745 C C . ALA A 1 97 ? -17.657 3.038 -0.029 1.00 91.25 97 ALA A C 1
ATOM 747 O O . ALA A 1 97 ? -18.623 2.431 0.436 1.00 91.25 97 ALA A O 1
ATOM 748 N N . VAL A 1 98 ? -16.469 2.446 -0.214 1.00 92.00 98 VAL A N 1
ATOM 749 C CA . VAL A 1 98 ? -16.233 1.028 0.105 1.00 92.00 98 VAL A CA 1
ATOM 750 C C . VAL A 1 98 ? -16.378 0.805 1.605 1.00 92.00 98 VAL A C 1
ATOM 752 O O . VAL A 1 98 ? -17.070 -0.127 2.001 1.00 92.00 98 VAL A O 1
ATOM 755 N N . ARG A 1 99 ? -15.820 1.691 2.445 1.00 92.94 99 ARG A N 1
ATOM 756 C CA . ARG A 1 99 ? -15.992 1.637 3.905 1.00 92.94 99 ARG A CA 1
ATOM 757 C C . ARG A 1 99 ? -17.466 1.613 4.296 1.00 92.94 99 ARG A C 1
ATOM 759 O O . ARG A 1 99 ? -17.863 0.757 5.084 1.00 92.94 99 ARG A O 1
ATOM 766 N N . VAL A 1 100 ? -18.266 2.531 3.753 1.00 90.44 100 VAL A N 1
ATOM 767 C CA . VAL A 1 100 ? -19.708 2.611 4.038 1.00 90.44 100 VAL A CA 1
ATOM 768 C C . VAL A 1 100 ? -20.418 1.328 3.614 1.00 90.44 100 VAL A C 1
ATOM 770 O O . VAL A 1 100 ? -21.236 0.811 4.369 1.00 90.44 100 VAL A O 1
ATOM 773 N N . MET A 1 101 ? -20.083 0.787 2.443 1.00 88.81 101 MET A N 1
ATOM 774 C CA . MET A 1 101 ? -20.676 -0.445 1.927 1.00 88.81 101 MET A CA 1
ATOM 775 C C . MET A 1 101 ? -20.372 -1.652 2.824 1.00 88.81 101 MET A C 1
ATOM 777 O O . MET A 1 101 ? -21.295 -2.357 3.221 1.00 88.81 101 MET A O 1
ATOM 781 N N . VAL A 1 102 ? -19.103 -1.868 3.185 1.00 88.25 102 VAL A N 1
ATOM 782 C CA . VAL A 1 102 ? -18.676 -3.064 3.940 1.00 88.25 102 VAL A CA 1
ATOM 783 C C . VAL A 1 102 ? -18.965 -2.981 5.437 1.00 88.25 102 VAL A C 1
ATOM 785 O O . VAL A 1 102 ? -18.986 -4.003 6.116 1.00 88.25 102 VAL A O 1
ATOM 788 N N . SER A 1 103 ? -19.189 -1.777 5.971 1.00 87.00 103 SER A N 1
ATOM 789 C CA . SER A 1 103 ? -19.525 -1.596 7.391 1.00 87.00 103 SER A CA 1
ATOM 790 C C . SER A 1 103 ? -20.991 -1.921 7.696 1.00 87.00 103 SER A C 1
ATOM 792 O O . SER A 1 103 ? -21.340 -2.091 8.864 1.00 87.00 103 SER A O 1
ATOM 794 N N . LYS A 1 104 ? -21.856 -2.030 6.676 1.00 82.75 104 LYS A N 1
ATOM 795 C CA . LYS A 1 104 ? -23.259 -2.427 6.851 1.00 82.75 104 LYS A CA 1
ATOM 796 C C . LYS A 1 104 ? -23.331 -3.893 7.299 1.00 82.75 104 LYS A C 1
ATOM 798 O O . LYS A 1 104 ? -22.852 -4.788 6.612 1.00 82.75 104 LYS A O 1
ATOM 803 N N . GLY A 1 105 ? -23.934 -4.145 8.461 1.00 72.44 105 GLY A N 1
ATOM 804 C CA . GLY A 1 105 ? -24.180 -5.490 8.991 1.00 72.44 105 GLY A CA 1
ATOM 805 C C . GLY A 1 105 ? -23.230 -5.897 10.118 1.00 72.44 105 GLY A C 1
ATOM 806 O O . GLY A 1 105 ? -23.629 -5.885 11.276 1.00 72.44 105 GLY A O 1
ATOM 807 N N . ARG A 1 106 ? -21.988 -6.288 9.799 1.00 69.44 106 ARG A N 1
ATOM 808 C CA . ARG A 1 106 ? -21.062 -6.929 10.767 1.00 69.44 106 ARG A CA 1
ATOM 809 C C . ARG A 1 106 ? -20.020 -5.997 11.398 1.00 69.44 106 ARG A C 1
ATOM 811 O O . ARG A 1 106 ? -19.236 -6.446 12.231 1.00 69.44 106 ARG A O 1
ATOM 818 N N . GLY A 1 107 ? -20.008 -4.721 11.009 1.00 78.94 107 GLY A N 1
ATOM 819 C CA . GLY A 1 107 ? -18.936 -3.788 11.351 1.00 78.94 107 GLY A CA 1
ATOM 820 C C . GLY A 1 107 ? -17.632 -4.100 10.604 1.00 78.94 107 GLY A C 1
ATOM 821 O O . GLY A 1 107 ? -17.361 -5.229 10.195 1.00 78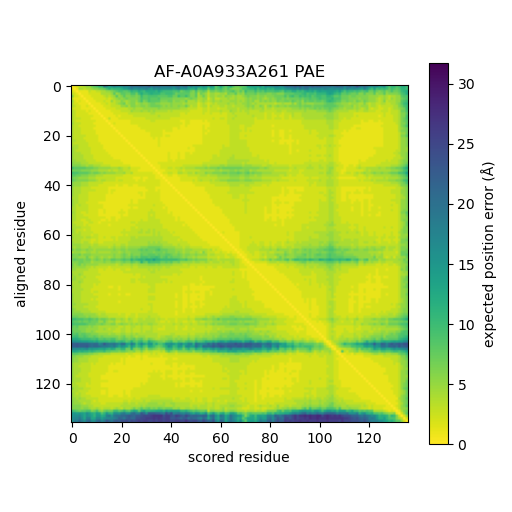.94 107 GLY A O 1
ATOM 822 N N . LEU A 1 108 ? -16.807 -3.075 10.397 1.00 87.62 108 LEU A N 1
ATOM 823 C CA . LEU A 1 108 ? -15.517 -3.208 9.727 1.00 87.62 108 LEU A CA 1
ATOM 824 C C . LEU A 1 108 ? -14.413 -3.426 10.768 1.00 87.62 108 LEU A C 1
ATOM 826 O O . LEU A 1 108 ? -14.166 -2.556 11.600 1.00 87.62 108 LEU A O 1
ATOM 830 N N . ARG A 1 109 ? -13.686 -4.547 10.676 1.00 93.25 109 ARG A N 1
ATOM 831 C CA . ARG A 1 109 ? -12.423 -4.747 11.410 1.00 93.25 109 ARG A CA 1
ATOM 832 C C . ARG A 1 109 ? -11.305 -3.940 10.745 1.00 93.25 109 ARG A C 1
ATOM 834 O O . ARG A 1 109 ? -10.400 -4.523 10.149 1.00 93.25 109 ARG A O 1
ATOM 841 N N . GLU A 1 110 ? -1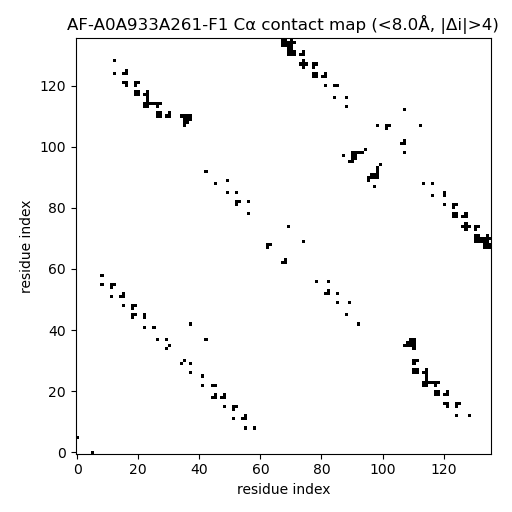1.398 -2.610 10.805 1.00 94.69 110 GLU A N 1
ATOM 842 C CA . GLU A 1 110 ? -10.545 -1.676 10.047 1.00 94.69 110 GLU A CA 1
ATOM 843 C C . GLU A 1 110 ? -9.050 -2.003 10.191 1.00 94.69 110 GLU A C 1
ATOM 845 O O . GLU A 1 110 ? -8.394 -2.156 9.157 1.00 94.69 110 GLU A O 1
ATOM 850 N N . PRO A 1 111 ? -8.504 -2.230 11.405 1.00 97.44 111 PRO A N 1
ATOM 851 C CA . PRO A 1 111 ? -7.083 -2.525 11.536 1.00 97.44 111 PRO A CA 1
ATOM 852 C C . PRO A 1 111 ? -6.669 -3.865 10.926 1.00 97.44 111 PRO A C 1
ATOM 854 O O . PRO A 1 111 ? -5.624 -3.946 10.292 1.00 97.44 111 PRO A O 1
ATOM 857 N N . LEU A 1 112 ? -7.490 -4.912 11.045 1.00 97.38 112 LEU A N 1
ATOM 858 C CA . LEU A 1 112 ? -7.166 -6.211 10.451 1.00 97.38 112 LEU A CA 1
ATOM 859 C C . LEU A 1 112 ? -7.250 -6.163 8.920 1.00 97.38 112 LEU A C 1
ATOM 861 O O . LEU A 1 112 ? -6.359 -6.662 8.238 1.00 97.38 112 LEU A O 1
ATOM 865 N N . VAL A 1 113 ? -8.298 -5.535 8.379 1.00 96.56 113 VAL A N 1
ATOM 866 C CA . VAL A 1 113 ? -8.479 -5.401 6.927 1.00 96.56 113 VAL A CA 1
ATOM 867 C C . VAL A 1 113 ? -7.321 -4.619 6.314 1.00 96.56 113 VAL A C 1
ATOM 869 O O . VAL A 1 113 ? -6.757 -5.065 5.317 1.00 96.56 113 VAL A O 1
ATOM 872 N N . LEU A 1 114 ? -6.916 -3.496 6.916 1.00 97.94 114 LEU A N 1
ATOM 873 C CA . LEU A 1 114 ? -5.788 -2.724 6.395 1.00 97.94 114 LEU A CA 1
ATOM 874 C C . LEU A 1 114 ? -4.438 -3.396 6.635 1.00 97.94 114 LEU A C 1
ATOM 876 O O . LEU A 1 114 ? -3.572 -3.271 5.775 1.00 97.94 114 LEU A O 1
ATOM 880 N N . ALA A 1 115 ? -4.262 -4.159 7.717 1.00 98.50 115 ALA A N 1
ATOM 881 C CA . ALA A 1 115 ? -3.063 -4.975 7.891 1.00 98.50 115 ALA A CA 1
ATOM 882 C C . ALA A 1 115 ? -2.892 -5.958 6.725 1.00 98.50 115 ALA A C 1
ATOM 884 O O . ALA A 1 115 ? -1.862 -5.962 6.053 1.00 98.50 115 ALA A O 1
ATOM 885 N N . LEU A 1 116 ? -3.940 -6.731 6.429 1.00 98.38 116 LEU A N 1
ATOM 886 C CA . LEU A 1 116 ? -3.927 -7.715 5.348 1.00 98.38 116 LEU A CA 1
ATOM 887 C C . LEU A 1 116 ? -3.765 -7.060 3.974 1.00 98.38 116 LEU A C 1
ATOM 889 O O . LEU A 1 116 ? -3.005 -7.556 3.148 1.00 98.38 116 LEU A O 1
ATOM 893 N N . LEU A 1 117 ? -4.441 -5.937 3.732 1.00 98.06 117 LEU A N 1
ATOM 894 C CA . LEU A 1 117 ? -4.381 -5.243 2.448 1.00 98.06 117 LEU A CA 1
ATOM 895 C C . LEU A 1 117 ? -2.998 -4.623 2.188 1.00 98.06 117 LEU A C 1
ATOM 897 O O . LEU A 1 117 ? -2.469 -4.740 1.084 1.00 98.06 117 LEU A O 1
ATOM 901 N N . CYS A 1 118 ? -2.382 -4.019 3.207 1.00 98.62 118 CYS A N 1
ATOM 902 C CA . CYS A 1 118 ? -1.015 -3.508 3.123 1.00 98.62 118 CYS A CA 1
ATOM 903 C C . CYS A 1 118 ? 0.001 -4.647 2.933 1.00 98.62 118 CYS A C 1
ATOM 905 O O . CYS A 1 118 ? 0.887 -4.539 2.086 1.00 98.62 118 CYS A O 1
ATOM 907 N N . LEU A 1 119 ? -0.144 -5.766 3.653 1.00 98.62 119 LEU A N 1
ATOM 908 C CA . LEU A 1 119 ? 0.715 -6.940 3.467 1.00 98.62 119 LEU A CA 1
ATOM 909 C C . LEU A 1 119 ? 0.575 -7.536 2.058 1.00 98.62 119 LEU A C 1
ATOM 911 O O . LEU A 1 119 ? 1.569 -7.892 1.424 1.00 98.62 119 LEU A O 1
ATOM 915 N N . PHE A 1 120 ? -0.653 -7.601 1.545 1.00 98.44 120 PHE A N 1
ATOM 916 C CA . PHE A 1 120 ? -0.931 -8.053 0.187 1.00 98.44 120 PHE A CA 1
ATOM 917 C C . PHE A 1 120 ? -0.243 -7.164 -0.856 1.00 98.44 120 PHE A C 1
ATOM 919 O O . PHE A 1 120 ? 0.394 -7.684 -1.771 1.00 98.44 120 PHE A O 1
ATOM 926 N N . LEU A 1 121 ? -0.276 -5.838 -0.677 1.00 98.31 121 LEU A N 1
ATOM 927 C CA . LEU A 1 121 ? 0.461 -4.895 -1.524 1.00 98.31 121 LEU A CA 1
ATOM 928 C C . LEU A 1 121 ? 1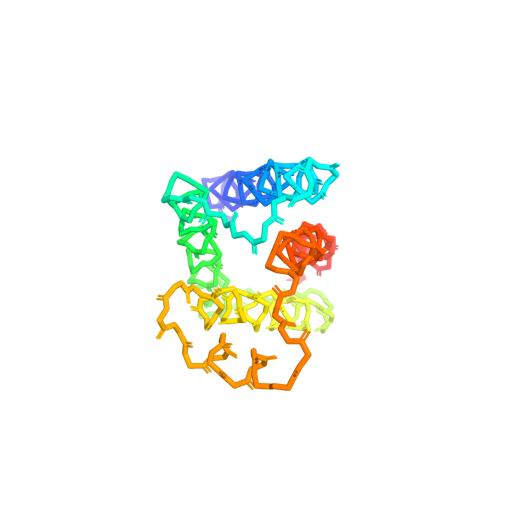.975 -5.127 -1.489 1.00 98.31 121 LEU A C 1
ATOM 930 O O . LEU A 1 121 ? 2.601 -5.100 -2.545 1.00 98.31 121 LEU A O 1
ATOM 934 N N . VAL A 1 122 ? 2.570 -5.418 -0.326 1.00 98.31 122 VAL A N 1
ATOM 935 C CA . VAL A 1 122 ? 3.998 -5.791 -0.249 1.00 98.31 122 VAL A CA 1
ATOM 936 C C . VAL A 1 122 ? 4.284 -7.019 -1.119 1.00 98.31 122 VAL A C 1
ATOM 938 O O . VAL A 1 122 ? 5.229 -7.009 -1.911 1.00 98.31 122 VAL A O 1
ATOM 941 N N . GLY A 1 123 ? 3.444 -8.054 -1.021 1.00 97.69 123 GLY A N 1
ATOM 942 C CA . GLY A 1 123 ? 3.564 -9.262 -1.840 1.00 97.69 123 GLY A CA 1
ATOM 943 C C . GLY A 1 123 ? 3.431 -8.980 -3.340 1.00 97.69 123 GLY A C 1
ATOM 944 O O . GLY A 1 123 ? 4.249 -9.448 -4.134 1.00 97.69 123 GLY A O 1
ATOM 945 N N . LEU A 1 124 ? 2.442 -8.177 -3.737 1.00 97.44 124 LEU A N 1
ATOM 946 C CA . LEU A 1 124 ? 2.233 -7.800 -5.134 1.00 97.44 124 LEU A CA 1
ATOM 947 C C . LEU A 1 124 ? 3.393 -6.976 -5.699 1.00 97.44 124 LEU A C 1
ATOM 949 O O . LEU A 1 124 ? 3.853 -7.279 -6.798 1.00 97.44 124 LEU A O 1
ATOM 953 N N . LEU A 1 125 ? 3.912 -6.002 -4.947 1.00 95.38 125 LEU A N 1
ATOM 954 C CA . LEU A 1 125 ? 5.073 -5.199 -5.344 1.00 95.38 125 LEU A CA 1
ATOM 955 C C . LEU A 1 125 ? 6.315 -6.079 -5.545 1.00 95.38 125 LEU A C 1
ATOM 957 O O . LEU A 1 125 ? 6.985 -5.990 -6.578 1.00 95.38 125 LEU A O 1
ATOM 961 N N . ALA A 1 126 ? 6.579 -7.000 -4.613 1.00 94.94 126 ALA A N 1
ATOM 962 C CA . ALA A 1 126 ? 7.675 -7.957 -4.741 1.00 94.94 126 ALA A CA 1
ATOM 963 C C . ALA A 1 126 ? 7.514 -8.848 -5.989 1.00 94.94 126 ALA A C 1
ATOM 965 O O . ALA A 1 126 ? 8.467 -9.063 -6.746 1.00 94.94 126 ALA A O 1
ATOM 966 N N . ARG A 1 127 ? 6.298 -9.338 -6.262 1.00 93.88 127 ARG A N 1
ATOM 967 C CA . ARG A 1 127 ? 6.016 -10.174 -7.440 1.00 93.88 127 ARG A CA 1
ATOM 968 C C . ARG A 1 127 ? 6.089 -9.394 -8.752 1.00 93.88 127 ARG A C 1
ATOM 970 O O . ARG A 1 127 ? 6.695 -9.892 -9.708 1.00 93.88 127 ARG A O 1
ATOM 977 N N . ALA A 1 128 ? 5.562 -8.174 -8.798 1.00 89.56 128 ALA A N 1
ATOM 978 C CA . ALA A 1 128 ? 5.645 -7.284 -9.954 1.00 89.56 128 ALA A CA 1
ATOM 979 C C . ALA A 1 128 ? 7.106 -6.992 -10.331 1.00 89.56 128 ALA A C 1
ATOM 981 O O . ALA A 1 128 ? 7.448 -7.018 -11.514 1.00 89.56 128 ALA A O 1
ATOM 982 N N . TYR A 1 129 ? 7.989 -6.832 -9.339 1.00 87.75 129 TYR A N 1
ATOM 983 C CA . TYR A 1 129 ? 9.429 -6.698 -9.562 1.00 87.75 129 TYR A CA 1
ATOM 984 C C . TYR A 1 129 ? 10.056 -7.960 -10.168 1.00 87.75 129 TYR A C 1
ATOM 986 O O . TYR A 1 129 ? 10.755 -7.882 -11.180 1.00 87.75 129 TYR A O 1
ATOM 994 N N . THR A 1 130 ? 9.780 -9.141 -9.601 1.00 87.69 130 THR A N 1
ATOM 995 C CA . THR A 1 130 ? 10.359 -10.399 -10.115 1.00 87.69 130 THR A CA 1
ATOM 996 C C . THR A 1 130 ? 9.923 -10.724 -11.545 1.00 87.69 130 THR A C 1
ATOM 998 O O . THR A 1 130 ? 10.712 -11.272 -12.311 1.00 87.69 130 THR A O 1
ATOM 1001 N N . THR A 1 131 ? 8.697 -10.350 -11.918 1.00 88.12 131 THR A N 1
ATOM 1002 C CA . THR A 1 131 ? 8.113 -10.603 -13.248 1.00 88.12 131 THR A CA 1
ATOM 1003 C C . THR A 1 131 ? 8.339 -9.470 -14.248 1.00 88.12 131 THR A C 1
ATOM 1005 O O . THR A 1 131 ? 8.223 -9.688 -15.453 1.00 88.12 131 THR A O 1
ATOM 1008 N N . GLY A 1 132 ? 8.703 -8.279 -13.764 1.00 77.94 132 GLY A N 1
ATOM 1009 C CA . GLY A 1 132 ? 9.000 -7.096 -14.572 1.00 77.94 132 GLY A CA 1
ATOM 1010 C C . GLY A 1 132 ? 10.434 -7.021 -15.090 1.00 77.94 132 GLY A C 1
ATOM 1011 O O . GLY A 1 132 ? 10.751 -6.094 -15.831 1.00 77.94 132 GLY A O 1
ATOM 1012 N N . ARG A 1 133 ? 11.317 -7.968 -14.731 1.00 71.19 133 ARG A N 1
ATOM 1013 C CA . ARG A 1 133 ? 12.705 -7.979 -15.221 1.00 71.19 133 ARG A CA 1
ATOM 1014 C C . ARG A 1 133 ? 12.718 -8.031 -16.751 1.00 71.19 133 ARG A C 1
ATOM 1016 O O . ARG A 1 133 ? 12.323 -9.026 -17.353 1.00 71.19 133 ARG A O 1
ATOM 1023 N N . VAL A 1 134 ? 13.158 -6.913 -17.327 1.00 59.53 134 VAL A N 1
ATOM 1024 C CA . VAL A 1 134 ? 12.961 -6.451 -18.709 1.00 59.53 134 VAL A CA 1
ATOM 1025 C C . VAL A 1 134 ? 13.110 -7.552 -19.759 1.00 59.53 134 VAL A C 1
ATOM 1027 O O . VAL A 1 134 ? 14.090 -8.309 -19.754 1.00 59.53 134 VAL A O 1
ATOM 1030 N N . GLY A 1 135 ? 12.107 -7.619 -20.638 1.00 54.78 135 GLY A N 1
ATOM 1031 C CA . GLY A 1 135 ? 12.048 -8.405 -21.871 1.00 54.78 135 GLY A CA 1
ATOM 1032 C C . GLY A 1 135 ? 12.388 -7.543 -23.057 1.00 54.78 135 GLY A C 1
ATOM 1033 O O . GLY A 1 135 ? 12.140 -6.344 -23.003 1.00 54.78 135 GLY A O 1
ATOM 1034 N N . ARG A 1 136 ? 13.017 -8.156 -24.064 1.00 48.56 136 ARG A N 1
ATOM 1035 C CA . ARG A 1 136 ? 13.211 -7.515 -25.365 1.00 48.56 136 ARG A CA 1
ATOM 1036 C C . ARG A 1 136 ? 11.859 -7.138 -25.949 1.00 48.56 136 ARG A C 1
ATOM 1038 O O . ARG A 1 136 ? 10.950 -7.993 -25.853 1.00 48.56 136 ARG A O 1
#

Solvent-accessible surface area (backbone atoms only — not comparable to full-atom values): 7061 Å² total; per-residue (Å²): 135,57,73,66,60,51,51,51,52,54,48,48,51,51,51,34,34,50,43,22,44,52,48,13,53,50,23,39,54,38,34,78,68,71,44,62,70,79,58,68,70,57,52,52,49,51,50,52,30,43,52,38,49,52,51,51,50,53,52,53,51,53,38,46,77,70,71,49,43,55,64,34,74,64,21,57,53,29,47,51,51,39,53,51,53,43,51,50,56,56,23,51,38,93,93,18,69,51,35,59,61,60,34,61,90,80,52,55,62,46,21,52,54,48,13,52,52,25,44,48,43,33,53,29,55,55,4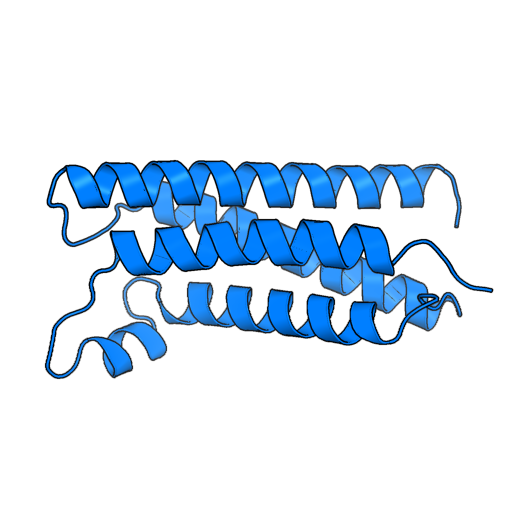8,25,54,72,32,39,57,77,30,133

Foldseek 3Di:
DDPVLVVVLVVLLVLLLVLLQVLLVVLVVCVVVVHQDDDPVSLVSLVVSLVSLVVNVVSVVVCVVVVWDFPDPVLVVLNVVLNVLNVCSVQCPVVRVNVVVVCPPPGDSSSNVSSVSSVVNSVSSVSSVVRRPTDD